Protein AF-A0A528L7K0-F1 (afdb_monomer_lite)

Sequence (130 aa):
MQVGAGKRPETPRDFLRRVAKELASLSEARETAGLNRLIFAEAFRFPELSRLFIELHDRASGVIREPFEAWREEGLLPTLPQPKLAAMLFVEMVASLPRIRALLGEPMSRRESNALSASCRRPLSQRLRL

Radius of gyration: 17.98 Å; chains: 1; bounding box: 48×46×50 Å

Structure (mmCIF, N/CA/C/O backbone):
data_AF-A0A528L7K0-F1
#
_entry.id   AF-A0A528L7K0-F1
#
loop_
_atom_site.group_PDB
_atom_site.id
_atom_site.type_symbol
_atom_site.label_atom_id
_atom_site.label_alt_id
_atom_site.label_comp_id
_atom_site.label_asym_id
_atom_site.label_entity_id
_atom_site.label_seq_id
_atom_site.pdbx_PDB_ins_code
_atom_site.Cartn_x
_atom_site.Cartn_y
_atom_site.Cartn_z
_atom_site.occupancy
_atom_site.B_iso_or_equiv
_atom_site.auth_seq_id
_atom_site.auth_comp_id
_atom_site.auth_asym_id
_atom_site.auth_atom_id
_atom_site.pdbx_PDB_model_num
ATOM 1 N N . MET A 1 1 ? -0.998 32.661 31.418 1.00 37.03 1 MET A N 1
ATOM 2 C CA . MET A 1 1 ? -0.539 31.345 30.922 1.00 37.03 1 MET A CA 1
ATOM 3 C C . MET A 1 1 ? -1.406 30.956 29.738 1.00 37.03 1 MET A C 1
ATOM 5 O O . MET A 1 1 ? -2.584 30.693 29.929 1.00 37.03 1 MET A O 1
ATOM 9 N N . GLN A 1 2 ? -0.868 31.017 28.519 1.00 36.41 2 GLN A N 1
ATOM 10 C CA . GLN A 1 2 ? -1.565 30.531 27.327 1.00 36.41 2 GLN A CA 1
ATOM 11 C C . GLN A 1 2 ? -1.387 29.012 27.264 1.00 36.41 2 GLN A C 1
ATOM 13 O O . GLN A 1 2 ? -0.267 28.522 27.150 1.00 36.41 2 GLN A O 1
ATOM 18 N N . VAL A 1 3 ? -2.486 28.273 27.399 1.00 44.22 3 VAL A N 1
ATOM 19 C CA . VAL A 1 3 ? -2.508 26.823 27.196 1.00 44.22 3 VAL A CA 1
ATOM 20 C C . VAL A 1 3 ? -2.410 26.595 25.692 1.00 44.22 3 VAL A C 1
ATOM 22 O O . VAL A 1 3 ? -3.336 26.920 24.950 1.00 44.22 3 VAL A O 1
ATOM 25 N N . GLY A 1 4 ? -1.250 26.117 25.238 1.00 43.44 4 GLY A N 1
ATOM 26 C CA . GLY A 1 4 ? -1.022 25.759 23.843 1.00 43.44 4 GLY A CA 1
ATOM 27 C C . GLY A 1 4 ? -2.089 24.773 23.378 1.00 43.44 4 GLY A C 1
ATOM 28 O O . GLY A 1 4 ? -2.374 23.795 24.067 1.00 43.44 4 GLY A O 1
ATOM 29 N N . ALA A 1 5 ? -2.702 25.058 22.230 1.00 48.78 5 ALA A N 1
ATOM 30 C CA . ALA A 1 5 ? -3.693 24.199 21.603 1.00 48.78 5 ALA A CA 1
ATOM 31 C C . ALA A 1 5 ? -3.090 22.801 21.381 1.00 48.78 5 ALA A C 1
ATOM 33 O O . ALA A 1 5 ? -2.320 22.582 20.446 1.00 48.78 5 ALA A O 1
ATOM 34 N N . GLY A 1 6 ? -3.412 21.866 22.278 1.00 48.22 6 GLY A N 1
ATOM 35 C CA . GLY A 1 6 ? -3.021 20.469 22.162 1.00 48.22 6 GLY A CA 1
ATOM 36 C C . GLY A 1 6 ? -3.546 19.924 20.841 1.00 48.22 6 GLY A C 1
ATOM 37 O O . GLY A 1 6 ? -4.751 19.954 20.583 1.00 48.22 6 GLY A O 1
ATOM 38 N N . LYS A 1 7 ? -2.636 19.477 19.973 1.00 52.53 7 LYS A N 1
ATOM 39 C CA . LYS A 1 7 ? -2.978 18.852 18.695 1.00 52.53 7 LYS A CA 1
ATOM 40 C C . LYS A 1 7 ? -3.931 17.692 18.997 1.00 52.53 7 LYS A C 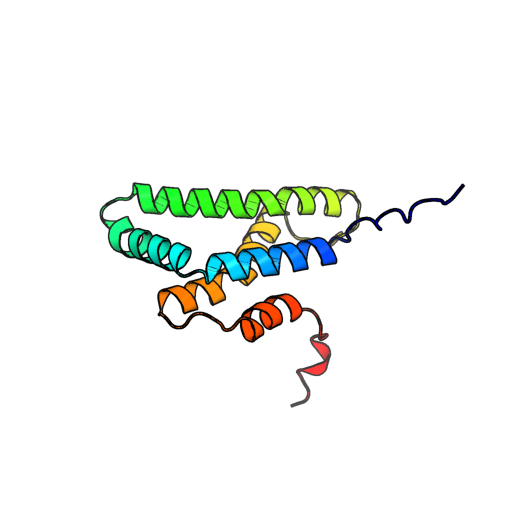1
ATOM 42 O O . LYS A 1 7 ? -3.562 16.774 19.725 1.00 52.53 7 LYS A O 1
ATOM 47 N N . ARG A 1 8 ? -5.171 17.769 18.503 1.00 62.34 8 ARG A N 1
ATOM 48 C CA . ARG A 1 8 ? -6.179 16.718 18.704 1.00 62.34 8 ARG A CA 1
ATOM 49 C C . ARG A 1 8 ? -5.569 15.377 18.259 1.00 62.34 8 ARG A C 1
ATOM 51 O O . ARG A 1 8 ? -4.943 15.370 17.194 1.00 62.34 8 ARG A O 1
ATOM 58 N N . PRO A 1 9 ? -5.703 14.287 19.039 1.00 70.44 9 PRO A N 1
ATOM 59 C CA . PRO A 1 9 ? -5.172 12.989 18.636 1.00 70.44 9 PRO A CA 1
ATOM 60 C C . PRO A 1 9 ? -5.729 12.610 17.257 1.00 70.44 9 PRO A C 1
ATOM 62 O O . PRO A 1 9 ? -6.911 12.832 16.981 1.00 70.44 9 PRO A O 1
ATOM 65 N N . GLU A 1 10 ? -4.857 12.123 16.371 1.00 86.06 10 GLU A N 1
ATOM 66 C CA . GLU A 1 10 ? -5.231 11.729 15.010 1.00 86.06 10 GLU A CA 1
ATOM 67 C C . GLU A 1 10 ? -6.238 10.575 15.087 1.00 86.06 10 GLU A C 1
ATOM 69 O O . GLU A 1 10 ? -5.986 9.567 15.745 1.00 86.06 10 GLU A O 1
ATOM 74 N N . THR A 1 11 ? -7.403 10.721 14.449 1.00 91.62 11 THR A N 1
ATOM 75 C CA . THR A 1 11 ? -8.395 9.638 14.427 1.00 91.62 11 THR A CA 1
ATOM 76 C C . THR A 1 11 ? -7.942 8.523 13.475 1.00 91.62 11 THR A C 1
ATOM 78 O O . THR A 1 11 ? -7.242 8.820 12.499 1.00 91.62 11 THR A O 1
ATOM 81 N N . PRO A 1 12 ? -8.402 7.264 13.645 1.00 93.50 12 PRO A N 1
ATOM 82 C CA . PRO A 1 12 ? -8.110 6.185 12.694 1.00 93.50 12 PRO A CA 1
ATOM 83 C C . PRO A 1 12 ? -8.402 6.567 11.239 1.00 93.50 12 PRO A C 1
ATOM 85 O O . PRO A 1 12 ? -7.652 6.259 10.315 1.00 93.50 12 PRO A O 1
ATOM 88 N N . ARG A 1 13 ? -9.484 7.323 11.029 1.00 91.69 13 ARG A N 1
ATOM 89 C CA . ARG A 1 13 ? -9.870 7.822 9.711 1.00 91.69 13 ARG A CA 1
ATOM 90 C C . ARG A 1 13 ? -8.856 8.813 9.143 1.00 91.69 13 ARG A C 1
ATOM 92 O O . ARG A 1 13 ? -8.566 8.746 7.950 1.00 91.69 13 ARG A O 1
ATOM 99 N N . ASP A 1 14 ? -8.371 9.751 9.950 1.00 91.75 14 ASP A N 1
ATOM 100 C CA . ASP A 1 14 ? -7.424 10.773 9.494 1.00 91.75 14 ASP A CA 1
ATOM 101 C C . ASP A 1 14 ? -6.080 10.140 9.126 1.00 91.75 14 ASP A C 1
ATOM 103 O O . ASP A 1 14 ? -5.569 10.405 8.034 1.00 91.75 14 ASP A O 1
ATOM 107 N N . PHE A 1 15 ? -5.600 9.208 9.957 1.00 92.88 15 PHE A N 1
ATOM 108 C CA . PHE A 1 15 ? -4.416 8.399 9.670 1.00 92.88 15 PHE A CA 1
ATOM 109 C C . PHE A 1 15 ? -4.564 7.655 8.340 1.00 92.88 15 PHE A C 1
ATOM 111 O O . PHE A 1 15 ? -3.739 7.815 7.439 1.00 92.88 15 PHE A O 1
ATOM 118 N N . LEU A 1 16 ? -5.650 6.890 8.168 1.00 93.00 16 LEU A N 1
ATOM 119 C CA . LEU A 1 16 ? -5.852 6.084 6.962 1.00 93.00 16 LEU A CA 1
ATOM 120 C C . LEU A 1 16 ? -5.953 6.944 5.705 1.00 93.00 16 LEU A C 1
ATOM 122 O O . LEU A 1 16 ? -5.442 6.563 4.658 1.00 93.00 16 LEU A O 1
ATOM 126 N N . ARG A 1 17 ? -6.569 8.127 5.787 1.00 92.00 17 ARG A N 1
ATOM 127 C CA . ARG A 1 17 ? -6.645 9.044 4.640 1.00 92.00 17 ARG A CA 1
ATOM 128 C C . ARG A 1 17 ? -5.287 9.626 4.277 1.00 92.00 17 ARG A C 1
ATOM 130 O O . ARG A 1 17 ? -4.998 9.763 3.088 1.00 92.00 17 ARG A O 1
ATOM 137 N N . ARG A 1 18 ? -4.476 9.979 5.275 1.00 92.06 18 ARG A N 1
ATOM 138 C CA . ARG A 1 18 ? -3.118 10.484 5.063 1.00 92.06 18 ARG A CA 1
ATOM 139 C C . ARG A 1 18 ? -2.248 9.415 4.410 1.00 92.06 18 ARG A C 1
ATOM 141 O O . ARG A 1 18 ? -1.719 9.655 3.328 1.00 92.06 18 ARG A O 1
ATOM 148 N N . VAL A 1 19 ? -2.211 8.220 4.993 1.00 92.75 19 VAL A N 1
ATOM 149 C CA . VAL A 1 19 ? -1.443 7.096 4.449 1.00 92.75 19 VAL A CA 1
ATOM 150 C C . VAL A 1 19 ? -1.941 6.693 3.064 1.00 92.75 19 VAL A C 1
ATOM 152 O O . VAL A 1 19 ? -1.128 6.489 2.169 1.00 92.75 19 VAL A O 1
ATOM 155 N N . ALA A 1 20 ? -3.258 6.651 2.836 1.00 92.50 20 ALA A N 1
ATOM 156 C CA . ALA A 1 20 ? -3.798 6.322 1.520 1.00 92.50 20 ALA A CA 1
ATOM 157 C C . ALA A 1 20 ? -3.314 7.301 0.440 1.00 92.50 20 ALA A C 1
ATOM 159 O O . ALA A 1 20 ? -2.958 6.902 -0.664 1.00 92.50 20 ALA A O 1
ATOM 160 N N . LYS A 1 21 ? -3.282 8.599 0.758 1.00 90.44 21 LYS A N 1
ATOM 161 C CA . LYS A 1 21 ? -2.790 9.629 -0.160 1.00 90.44 21 LYS A CA 1
ATOM 162 C C . LYS A 1 21 ? -1.298 9.469 -0.450 1.00 90.44 21 LYS A C 1
ATOM 164 O O . LYS A 1 21 ? -0.902 9.550 -1.610 1.00 90.44 21 LYS A O 1
ATOM 169 N N . GLU A 1 22 ? -0.485 9.256 0.580 1.00 91.56 22 GLU A N 1
ATOM 170 C CA . GLU A 1 22 ? 0.962 9.061 0.431 1.00 91.56 22 GLU A CA 1
ATOM 171 C C . GLU A 1 22 ? 1.265 7.803 -0.392 1.00 91.56 22 GLU A C 1
ATOM 173 O O . GLU A 1 22 ? 2.004 7.871 -1.371 1.00 91.56 22 GLU A O 1
ATOM 178 N N . LEU A 1 23 ? 0.616 6.682 -0.071 1.00 91.94 23 LEU A N 1
ATOM 179 C CA . LEU A 1 23 ? 0.803 5.410 -0.762 1.00 91.94 23 LEU A CA 1
ATOM 180 C C . LEU A 1 23 ? 0.357 5.467 -2.229 1.00 91.94 23 LEU A C 1
ATOM 182 O O . LEU A 1 23 ? 1.079 4.977 -3.099 1.00 91.94 23 LEU A O 1
ATOM 186 N N . ALA A 1 24 ? -0.789 6.088 -2.527 1.00 91.88 24 ALA A N 1
ATOM 187 C CA . ALA A 1 24 ? -1.234 6.295 -3.906 1.00 91.88 24 ALA A CA 1
ATOM 188 C C . ALA A 1 24 ? -0.238 7.163 -4.693 1.00 91.88 24 ALA A C 1
ATOM 190 O O . ALA A 1 24 ? 0.137 6.799 -5.806 1.00 91.88 24 ALA A O 1
ATOM 191 N N . SER A 1 25 ? 0.255 8.250 -4.082 1.00 90.81 25 SER A N 1
ATOM 192 C CA . SER A 1 25 ? 1.234 9.164 -4.696 1.00 90.81 25 SER A CA 1
ATOM 193 C C . SER A 1 25 ? 2.582 8.482 -4.967 1.00 90.81 25 SER A C 1
ATOM 195 O O . SER A 1 25 ? 3.206 8.703 -6.001 1.00 90.81 25 SER A O 1
ATOM 197 N N . LEU A 1 26 ? 3.046 7.629 -4.051 1.00 92.06 26 LEU A N 1
ATOM 198 C CA . LEU A 1 26 ? 4.269 6.847 -4.247 1.00 92.06 26 LEU A CA 1
ATOM 199 C C . LEU A 1 26 ? 4.087 5.774 -5.322 1.00 92.06 26 LEU A C 1
ATOM 201 O O . LEU A 1 26 ? 5.002 5.531 -6.105 1.00 92.06 26 LEU A O 1
ATOM 205 N N . SER A 1 27 ? 2.911 5.148 -5.374 1.00 91.81 27 SER A N 1
ATOM 206 C CA . SER A 1 27 ? 2.601 4.084 -6.335 1.00 91.81 27 SER A CA 1
ATOM 207 C C . SER A 1 27 ? 2.472 4.600 -7.770 1.00 91.81 27 SER A C 1
ATOM 209 O O . SER A 1 27 ? 2.783 3.859 -8.701 1.00 91.81 27 SER A O 1
ATOM 211 N N . GLU A 1 28 ? 2.045 5.854 -7.958 1.00 91.19 28 GLU A N 1
ATOM 212 C CA . GLU A 1 28 ? 1.988 6.503 -9.276 1.00 91.19 28 GLU A CA 1
ATOM 213 C C . GLU A 1 28 ? 3.308 7.156 -9.716 1.00 91.19 28 GLU A C 1
ATOM 215 O O . GLU A 1 28 ? 3.443 7.527 -10.884 1.00 91.19 28 GLU A O 1
ATOM 220 N N . ALA A 1 29 ? 4.273 7.317 -8.804 1.00 91.62 29 ALA A N 1
ATOM 221 C CA . ALA A 1 29 ? 5.523 8.011 -9.092 1.00 91.62 29 ALA A CA 1
ATOM 222 C C . ALA A 1 29 ? 6.289 7.338 -10.240 1.00 91.62 29 ALA A C 1
ATOM 224 O O . ALA A 1 29 ? 6.357 6.108 -10.348 1.00 91.62 29 ALA A O 1
ATOM 225 N N . ARG A 1 30 ? 6.895 8.157 -11.106 1.00 90.38 30 ARG A N 1
ATOM 226 C CA . ARG A 1 30 ? 7.573 7.693 -12.324 1.00 90.38 30 ARG A CA 1
ATOM 227 C C . ARG A 1 30 ? 8.710 6.727 -12.000 1.00 90.38 30 ARG A C 1
ATOM 229 O O . ARG A 1 30 ? 8.887 5.730 -12.697 1.00 90.38 30 ARG A O 1
ATOM 236 N N . GLU A 1 31 ? 9.454 7.020 -10.945 1.00 92.69 31 GLU A N 1
ATOM 237 C CA . GLU A 1 31 ? 10.583 6.240 -10.450 1.00 92.69 31 GLU A CA 1
ATOM 238 C C . GLU A 1 31 ? 10.105 4.876 -9.937 1.00 92.69 31 GLU A C 1
ATOM 240 O O . GLU A 1 31 ? 10.628 3.841 -10.353 1.00 92.69 31 GLU A O 1
ATOM 245 N N . THR A 1 32 ? 9.040 4.861 -9.127 1.00 93.69 32 THR A N 1
ATOM 246 C CA . THR A 1 32 ? 8.390 3.631 -8.648 1.00 93.69 32 THR A CA 1
ATOM 247 C C . THR A 1 32 ? 7.876 2.785 -9.810 1.00 93.69 32 THR A C 1
ATOM 249 O O . THR A 1 32 ? 8.057 1.569 -9.832 1.00 93.69 32 THR A O 1
ATOM 252 N N . ALA A 1 33 ? 7.266 3.412 -10.817 1.00 93.31 33 ALA A N 1
ATOM 253 C CA . ALA A 1 33 ? 6.810 2.720 -12.016 1.00 93.31 33 ALA A CA 1
ATOM 254 C C . ALA A 1 33 ? 7.976 2.156 -12.841 1.00 93.31 33 ALA A C 1
ATOM 256 O O . ALA A 1 33 ? 7.855 1.072 -13.404 1.00 93.31 33 ALA A O 1
ATOM 257 N N . GLY A 1 34 ? 9.107 2.862 -12.916 1.00 93.38 34 GLY A N 1
ATOM 258 C CA . GLY A 1 34 ? 10.334 2.364 -13.541 1.00 93.38 34 GLY A CA 1
ATOM 259 C C . GLY A 1 34 ? 10.856 1.101 -12.854 1.00 93.38 34 GLY A C 1
ATOM 260 O O . GLY A 1 34 ? 11.100 0.099 -13.525 1.00 93.38 34 GLY A O 1
ATOM 261 N N . LEU A 1 35 ? 10.933 1.116 -11.521 1.00 94.00 35 LEU A N 1
ATOM 262 C CA . LEU A 1 35 ? 11.338 -0.047 -10.726 1.00 94.00 35 LEU A CA 1
ATOM 263 C C . LEU A 1 35 ? 10.369 -1.222 -10.888 1.00 94.00 35 LEU A C 1
ATOM 265 O O . LEU A 1 35 ? 10.806 -2.339 -11.148 1.00 94.00 35 LEU A O 1
ATOM 269 N N . ASN A 1 36 ? 9.059 -0.977 -10.807 1.00 94.31 36 ASN A N 1
ATOM 270 C CA . ASN A 1 36 ? 8.061 -2.034 -10.986 1.00 94.31 36 ASN A CA 1
ATOM 271 C C . ASN A 1 36 ? 8.120 -2.651 -12.393 1.00 94.31 36 ASN A C 1
ATOM 273 O O . ASN A 1 36 ? 7.970 -3.862 -12.518 1.00 94.31 36 ASN A O 1
ATOM 277 N N . ARG A 1 37 ? 8.380 -1.860 -13.448 1.00 94.50 37 ARG A N 1
ATOM 278 C CA . ARG A 1 37 ? 8.584 -2.402 -14.805 1.00 94.50 37 ARG A CA 1
ATOM 279 C C . ARG A 1 37 ? 9.792 -3.322 -14.867 1.00 94.50 37 ARG A C 1
ATOM 281 O O . ARG A 1 37 ? 9.676 -4.406 -15.423 1.00 94.50 37 ARG A O 1
ATOM 288 N N . LEU A 1 38 ? 10.922 -2.901 -14.296 1.00 95.25 38 LEU A N 1
ATOM 289 C CA . LEU A 1 38 ? 12.135 -3.715 -14.262 1.00 95.25 38 LEU A CA 1
ATOM 290 C C . LEU A 1 38 ? 11.884 -5.036 -13.528 1.00 95.25 38 LEU A C 1
ATOM 292 O O . LEU A 1 38 ? 12.170 -6.100 -14.066 1.00 95.25 38 LEU A O 1
ATOM 296 N N . ILE A 1 39 ? 11.294 -4.962 -12.332 1.00 95.81 39 ILE A N 1
ATOM 297 C CA . ILE A 1 39 ? 10.955 -6.137 -11.528 1.00 95.81 39 ILE A CA 1
ATOM 298 C C . ILE A 1 39 ? 10.035 -7.070 -12.316 1.00 95.81 39 ILE A C 1
ATOM 300 O O . ILE A 1 39 ? 10.351 -8.243 -12.457 1.00 95.81 39 ILE A O 1
ATOM 304 N N . PHE A 1 40 ? 8.924 -6.576 -12.865 1.00 94.44 40 PHE A N 1
ATOM 305 C CA . PHE A 1 40 ? 7.961 -7.432 -13.563 1.00 94.44 40 PHE A CA 1
ATOM 306 C C . PHE A 1 40 ? 8.484 -8.001 -14.883 1.00 94.44 40 PHE A C 1
ATOM 308 O O . PHE A 1 40 ? 8.126 -9.124 -15.226 1.00 94.44 40 PHE A O 1
ATOM 315 N N . ALA A 1 41 ? 9.337 -7.271 -15.603 1.00 96.38 41 ALA A N 1
ATOM 316 C CA . ALA A 1 41 ? 9.940 -7.759 -16.840 1.00 96.38 41 ALA A CA 1
ATOM 317 C C . ALA A 1 41 ? 10.992 -8.850 -16.583 1.00 96.38 41 ALA A C 1
ATOM 319 O O . ALA A 1 41 ? 11.074 -9.821 -17.332 1.00 96.38 41 ALA A O 1
ATOM 320 N N . GLU A 1 42 ? 11.781 -8.708 -15.518 1.00 97.62 42 GLU A N 1
ATOM 321 C CA . GLU A 1 42 ? 12.959 -9.546 -15.285 1.00 97.62 42 GLU A CA 1
ATOM 322 C C . GLU A 1 42 ? 12.747 -10.626 -14.208 1.00 97.62 42 GLU A C 1
ATOM 324 O O . GLU A 1 42 ? 13.545 -11.555 -14.115 1.00 97.62 42 GLU A O 1
ATOM 329 N N . ALA A 1 43 ? 11.659 -10.580 -13.429 1.00 97.25 43 ALA A N 1
ATOM 330 C CA . ALA A 1 43 ? 11.403 -11.506 -12.315 1.00 97.25 43 ALA A CA 1
ATOM 331 C C . ALA A 1 43 ? 11.370 -12.991 -12.707 1.00 97.25 43 ALA A C 1
ATOM 333 O O . ALA A 1 43 ? 11.707 -13.840 -11.885 1.00 97.25 43 ALA A O 1
ATOM 334 N N . PHE A 1 44 ? 10.988 -13.322 -13.945 1.00 95.75 44 PHE A N 1
ATOM 335 C CA . PHE A 1 44 ? 11.041 -14.707 -14.423 1.00 95.75 44 PHE A CA 1
ATOM 336 C C . PHE A 1 44 ? 12.486 -15.217 -14.553 1.00 95.75 44 PHE A C 1
ATOM 338 O O . PHE A 1 44 ? 12.761 -16.384 -14.292 1.00 95.75 44 PHE A O 1
ATOM 345 N N . ARG A 1 45 ? 13.414 -14.335 -14.944 1.00 97.88 45 ARG A N 1
ATOM 346 C CA . ARG A 1 45 ? 14.840 -14.647 -15.119 1.00 97.88 45 ARG A CA 1
ATOM 347 C C . ARG A 1 45 ? 15.631 -14.498 -13.822 1.00 97.88 45 ARG A C 1
ATOM 349 O O . ARG A 1 45 ? 16.592 -15.232 -13.623 1.00 97.88 45 ARG A O 1
ATOM 356 N N . PHE A 1 46 ? 15.218 -13.571 -12.961 1.00 98.00 46 PHE A N 1
ATOM 357 C CA . PHE A 1 46 ? 15.838 -13.270 -11.671 1.00 98.00 46 PHE A CA 1
ATOM 358 C C . PHE A 1 46 ? 14.787 -13.397 -10.555 1.00 98.00 46 PHE A C 1
AT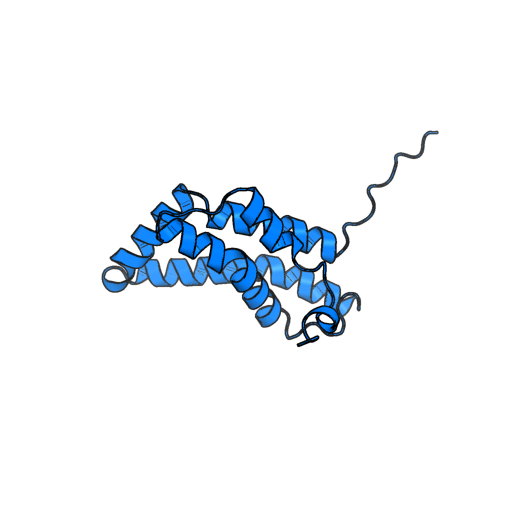OM 360 O O . PHE A 1 46 ? 14.171 -12.396 -10.163 1.00 98.00 46 PHE A O 1
ATOM 367 N N . PRO A 1 47 ? 14.534 -14.621 -10.048 1.00 95.88 47 PRO A N 1
ATOM 368 C CA . PRO A 1 47 ? 13.492 -14.888 -9.055 1.00 95.88 47 PRO A CA 1
ATOM 369 C C . PRO A 1 47 ? 13.624 -14.063 -7.770 1.00 95.88 47 PRO A C 1
ATOM 371 O O . PRO A 1 47 ? 12.628 -13.822 -7.087 1.00 95.88 47 PRO A O 1
ATOM 374 N N . GLU A 1 48 ? 14.822 -13.590 -7.437 1.00 96.88 48 GLU A N 1
ATOM 375 C CA . GLU A 1 48 ? 15.094 -12.686 -6.317 1.00 96.88 48 GLU A CA 1
ATOM 376 C C . GLU A 1 48 ? 14.265 -11.398 -6.406 1.00 96.88 48 GLU A C 1
ATOM 378 O O . GLU A 1 48 ? 13.799 -10.907 -5.381 1.00 96.88 48 GLU A O 1
ATOM 383 N N . LEU A 1 49 ? 14.005 -10.886 -7.616 1.00 96.69 49 LEU A N 1
ATOM 384 C CA . LEU A 1 49 ? 13.173 -9.696 -7.821 1.00 96.69 49 LEU A CA 1
ATOM 385 C C . LEU A 1 49 ? 11.708 -9.958 -7.453 1.00 96.69 49 LEU A C 1
ATOM 387 O O . LEU A 1 49 ? 11.057 -9.092 -6.871 1.00 96.69 49 LEU A O 1
ATOM 391 N N . SER A 1 50 ? 11.199 -11.161 -7.742 1.00 95.62 50 SER A N 1
ATOM 392 C CA . SER A 1 50 ? 9.844 -11.557 -7.337 1.00 95.62 50 SER A CA 1
ATOM 393 C C . SER A 1 50 ? 9.714 -11.645 -5.814 1.00 95.62 50 SER A C 1
ATOM 395 O O . SER A 1 50 ? 8.747 -11.136 -5.249 1.00 95.62 50 SER A O 1
ATOM 397 N N . ARG A 1 51 ? 10.722 -12.215 -5.139 1.00 96.25 51 ARG A N 1
ATOM 398 C CA . ARG A 1 51 ? 10.754 -12.322 -3.673 1.00 96.25 51 ARG A CA 1
ATOM 399 C C . ARG A 1 51 ? 10.837 -10.945 -3.038 1.00 96.25 51 ARG A C 1
ATOM 401 O O . ARG A 1 51 ? 10.027 -10.637 -2.175 1.00 96.25 51 ARG A O 1
ATOM 408 N N . LEU A 1 52 ? 11.733 -10.096 -3.540 1.00 93.69 52 LEU A N 1
ATOM 409 C CA . LEU A 1 52 ? 11.874 -8.722 -3.074 1.00 93.69 52 LEU A CA 1
ATOM 410 C C . LEU A 1 52 ? 10.560 -7.944 -3.206 1.00 93.69 52 LEU A C 1
ATOM 412 O O . LEU A 1 52 ? 10.174 -7.230 -2.285 1.00 93.69 52 LEU A O 1
ATOM 416 N N . PHE A 1 53 ? 9.848 -8.089 -4.326 1.00 92.88 53 PHE A N 1
ATOM 417 C CA . PHE A 1 53 ? 8.550 -7.441 -4.511 1.00 92.88 53 PHE A CA 1
ATOM 418 C C . PHE A 1 53 ? 7.520 -7.894 -3.466 1.00 92.88 53 PHE A C 1
ATOM 420 O O . PHE A 1 53 ? 6.854 -7.052 -2.864 1.00 92.88 53 PHE A O 1
ATOM 427 N N . ILE A 1 54 ? 7.419 -9.205 -3.224 1.00 93.62 54 ILE A N 1
ATOM 428 C CA . ILE A 1 54 ? 6.509 -9.778 -2.222 1.00 93.62 54 ILE A CA 1
ATOM 429 C C . ILE A 1 54 ? 6.895 -9.308 -0.812 1.00 93.62 54 ILE A C 1
ATOM 431 O O . ILE A 1 54 ? 6.038 -8.842 -0.068 1.00 93.62 54 ILE A O 1
ATOM 435 N N . GLU A 1 55 ? 8.180 -9.344 -0.459 1.00 94.69 55 GLU A N 1
ATOM 436 C CA . GLU A 1 55 ? 8.684 -8.903 0.848 1.00 94.69 55 GLU A CA 1
ATOM 437 C C . GLU A 1 55 ? 8.426 -7.412 1.103 1.00 94.69 55 GLU A C 1
ATOM 439 O O . GLU A 1 55 ? 8.016 -7.021 2.199 1.00 94.69 55 GLU A O 1
ATOM 444 N N . LEU A 1 56 ? 8.631 -6.559 0.095 1.00 90.50 56 LEU A N 1
ATOM 445 C CA . LEU A 1 56 ? 8.337 -5.129 0.195 1.00 90.50 56 LEU A CA 1
ATOM 446 C C . LEU A 1 56 ? 6.836 -4.873 0.342 1.00 90.50 56 LEU A C 1
ATOM 448 O O . LEU A 1 56 ? 6.440 -3.995 1.113 1.00 90.50 56 LEU A O 1
ATOM 452 N N . HIS A 1 57 ? 6.006 -5.642 -0.363 1.00 90.31 57 HIS A N 1
ATOM 453 C CA . HIS A 1 57 ? 4.558 -5.574 -0.220 1.00 90.31 57 HIS A CA 1
ATOM 454 C C . HIS A 1 57 ? 4.114 -5.975 1.196 1.00 90.31 57 HIS A C 1
ATOM 456 O O . HIS A 1 57 ? 3.380 -5.230 1.853 1.00 90.31 57 HIS A O 1
ATOM 462 N N . ASP A 1 58 ? 4.630 -7.091 1.713 1.00 92.12 58 ASP A N 1
ATOM 463 C CA . ASP A 1 58 ? 4.358 -7.557 3.072 1.00 92.12 58 ASP A CA 1
ATOM 464 C C . ASP A 1 58 ? 4.798 -6.523 4.111 1.00 92.12 58 ASP A C 1
ATOM 466 O O . ASP A 1 58 ? 4.030 -6.190 5.018 1.00 92.12 58 ASP A O 1
ATOM 470 N N . ARG A 1 59 ? 5.984 -5.928 3.943 1.00 91.25 59 ARG A N 1
ATOM 471 C CA . ARG A 1 59 ? 6.474 -4.856 4.817 1.00 91.25 59 ARG A CA 1
ATOM 472 C C . ARG A 1 59 ? 5.555 -3.635 4.799 1.00 91.25 59 ARG A C 1
ATOM 474 O O . ARG A 1 59 ? 5.269 -3.087 5.862 1.00 91.25 59 ARG A O 1
ATOM 481 N N . ALA A 1 60 ? 5.071 -3.222 3.627 1.00 89.62 60 ALA A N 1
ATOM 482 C CA . ALA A 1 60 ? 4.128 -2.110 3.513 1.00 89.62 60 ALA A CA 1
ATOM 483 C C . ALA A 1 60 ? 2.807 -2.409 4.242 1.00 89.62 60 ALA A C 1
ATOM 485 O O . ALA A 1 60 ? 2.291 -1.549 4.956 1.00 89.62 60 ALA A O 1
ATOM 486 N N . SER A 1 61 ? 2.289 -3.636 4.128 1.00 93.56 61 SER A N 1
ATOM 487 C CA . SER A 1 61 ? 1.095 -4.058 4.871 1.00 93.56 61 SER A CA 1
ATOM 488 C C . SER A 1 61 ? 1.337 -4.116 6.389 1.00 93.56 61 SER A C 1
ATOM 490 O O . SER A 1 61 ? 0.465 -3.731 7.169 1.00 93.56 61 SER A O 1
ATOM 492 N N . GLY A 1 62 ? 2.542 -4.504 6.824 1.00 92.81 62 GLY A N 1
ATOM 493 C CA . GLY A 1 62 ? 2.932 -4.569 8.234 1.00 92.81 62 GLY A CA 1
ATOM 494 C C . GLY A 1 62 ? 2.819 -3.228 8.963 1.00 92.81 62 GLY A C 1
ATOM 495 O O . GLY A 1 62 ? 2.332 -3.196 10.091 1.00 92.81 62 GLY A O 1
ATOM 496 N N . VAL A 1 63 ? 3.156 -2.123 8.288 1.00 90.62 63 VAL A N 1
ATOM 497 C CA . VAL A 1 63 ? 3.035 -0.755 8.834 1.00 90.62 63 VAL A CA 1
ATOM 498 C C . VAL A 1 63 ? 1.581 -0.382 9.156 1.00 90.62 63 VAL A C 1
ATOM 500 O O . VAL A 1 63 ? 1.330 0.402 10.066 1.00 90.62 63 VAL A O 1
ATOM 503 N N . ILE A 1 64 ? 0.606 -0.936 8.427 1.00 94.31 64 ILE A N 1
ATOM 504 C CA . ILE A 1 64 ? -0.831 -0.672 8.640 1.00 94.31 64 ILE A CA 1
ATOM 505 C C . ILE A 1 64 ? -1.443 -1.656 9.632 1.00 94.31 64 ILE A C 1
ATOM 507 O O . ILE A 1 64 ? -2.377 -1.312 10.358 1.00 94.31 64 ILE A O 1
ATOM 511 N N . ARG A 1 65 ? -0.904 -2.875 9.681 1.00 96.12 65 ARG A N 1
ATOM 512 C CA . ARG A 1 65 ? -1.351 -3.924 10.594 1.00 96.12 65 ARG A CA 1
ATOM 513 C C . ARG A 1 65 ? -1.242 -3.490 12.055 1.00 96.12 65 ARG A C 1
ATOM 515 O O . ARG A 1 65 ? -2.192 -3.706 12.794 1.00 96.12 65 ARG A O 1
ATOM 522 N N . GLU A 1 66 ? -0.129 -2.877 12.455 1.00 94.62 66 GLU A N 1
ATOM 523 C CA . GLU A 1 66 ? 0.103 -2.471 13.852 1.00 94.62 66 GLU A CA 1
ATOM 524 C C . GLU A 1 66 ? -0.981 -1.496 14.374 1.00 94.62 66 GLU A C 1
ATOM 526 O O . GLU A 1 66 ? -1.627 -1.812 15.375 1.00 94.62 66 GLU A O 1
ATOM 531 N N . PRO A 1 67 ? -1.304 -0.379 13.683 1.00 95.19 67 PRO A N 1
ATOM 532 C CA . PRO A 1 67 ? -2.447 0.461 14.050 1.00 95.19 67 PRO A CA 1
ATOM 533 C C . PRO A 1 67 ? -3.789 -0.281 14.066 1.00 95.19 67 PRO A C 1
ATOM 535 O O . PRO A 1 67 ? -4.635 -0.019 14.915 1.00 95.19 67 PRO A O 1
ATOM 538 N N . PHE A 1 68 ? -4.005 -1.207 13.130 1.00 96.94 68 PHE A N 1
ATOM 539 C CA . PHE A 1 68 ? -5.236 -1.998 13.052 1.00 96.94 68 PHE A CA 1
ATOM 540 C C . PHE A 1 68 ? -5.415 -2.948 14.238 1.00 96.94 68 PHE A C 1
ATOM 542 O O . PHE A 1 68 ? -6.542 -3.129 14.699 1.00 96.94 68 PHE A O 1
ATOM 549 N N . GLU A 1 69 ? -4.329 -3.543 14.732 1.00 96.62 69 GLU A N 1
ATOM 550 C CA . GLU A 1 69 ? -4.329 -4.355 15.950 1.00 96.62 69 GLU A CA 1
ATOM 551 C C . GLU A 1 69 ? -4.713 -3.491 17.157 1.00 96.62 69 GLU A C 1
ATOM 553 O O . GLU A 1 69 ? -5.717 -3.789 17.809 1.00 96.62 69 GLU A O 1
ATOM 558 N N . ALA A 1 70 ? -4.024 -2.362 17.354 1.00 95.31 70 ALA A N 1
ATOM 559 C CA . ALA A 1 70 ? -4.291 -1.433 18.454 1.00 95.31 70 ALA A CA 1
ATOM 560 C C . ALA A 1 70 ? -5.737 -0.902 18.444 1.00 95.31 70 ALA A C 1
ATOM 562 O O . ALA A 1 70 ? -6.457 -1.009 19.431 1.00 95.31 70 ALA A O 1
ATOM 563 N N . TRP A 1 71 ? -6.229 -0.404 17.306 1.00 96.00 71 TRP A N 1
ATOM 564 C CA . TRP A 1 71 ? -7.589 0.143 17.215 1.00 96.00 71 TRP A CA 1
ATOM 565 C C . TRP A 1 71 ? -8.689 -0.897 17.394 1.00 96.00 71 TRP A C 1
ATOM 567 O O . TRP A 1 71 ? -9.808 -0.552 17.779 1.00 96.00 71 TRP A O 1
ATOM 577 N N . ARG A 1 72 ? -8.410 -2.165 17.086 1.00 95.19 72 ARG A N 1
ATOM 578 C CA . ARG A 1 72 ? -9.351 -3.249 17.359 1.00 95.19 72 ARG A CA 1
ATOM 579 C C . ARG A 1 72 ? -9.395 -3.560 18.855 1.00 95.19 72 ARG A C 1
ATOM 581 O O . ARG A 1 72 ? -10.487 -3.731 19.385 1.00 95.19 72 ARG A O 1
ATOM 588 N N . GLU A 1 73 ? -8.242 -3.598 19.523 1.00 94.94 73 GLU A N 1
ATOM 589 C CA . GLU A 1 73 ? -8.129 -3.811 20.976 1.00 94.94 73 GLU A CA 1
ATOM 590 C C . GLU A 1 73 ? -8.751 -2.663 21.782 1.00 94.94 73 GLU A C 1
ATOM 592 O O . GLU A 1 73 ? -9.451 -2.897 22.763 1.00 94.94 73 GLU A O 1
ATOM 597 N N . GLU A 1 74 ? -8.590 -1.428 21.310 1.00 95.06 74 GLU A N 1
ATOM 598 C CA . GLU A 1 74 ? -9.200 -0.223 21.883 1.00 95.06 74 GLU A CA 1
ATOM 599 C C . GLU A 1 74 ? -10.701 -0.079 21.559 1.00 95.06 74 GLU A C 1
ATOM 601 O O . GLU A 1 74 ? -11.355 0.858 22.018 1.00 95.06 74 GLU A O 1
ATOM 606 N N . GLY A 1 75 ? -11.269 -0.972 20.740 1.00 95.31 75 GLY A N 1
ATOM 607 C CA . GLY A 1 75 ? -12.679 -0.927 20.344 1.00 95.31 75 GLY A CA 1
ATOM 608 C C . GLY A 1 75 ? -13.042 0.208 19.377 1.00 95.31 75 GLY A C 1
ATOM 609 O O . GLY A 1 75 ? -14.224 0.474 19.163 1.00 95.31 75 GLY A O 1
ATOM 610 N N . LEU A 1 76 ? -12.056 0.866 18.758 1.00 94.75 76 LEU A N 1
ATOM 611 C CA . LEU A 1 76 ? -12.265 1.915 17.751 1.00 94.75 76 LEU A CA 1
ATOM 612 C C . LEU A 1 76 ? -12.695 1.348 16.391 1.00 94.75 76 LEU A C 1
ATOM 614 O O . LEU A 1 76 ? -13.411 2.015 15.643 1.00 94.75 76 LEU A O 1
ATOM 618 N N . LEU A 1 77 ? -12.272 0.121 16.071 1.00 94.00 77 LEU A N 1
ATOM 619 C CA . LEU A 1 77 ? -12.671 -0.621 14.869 1.00 94.00 77 LEU A CA 1
ATOM 620 C C . LEU A 1 77 ? -13.125 -2.051 15.231 1.00 94.00 77 LEU A C 1
ATOM 622 O O . LEU A 1 77 ? -12.470 -3.026 14.859 1.00 94.00 77 LEU A O 1
ATOM 626 N N . PRO A 1 78 ? -14.254 -2.213 15.944 1.00 90.25 78 PRO A N 1
ATOM 627 C CA . PRO A 1 78 ? -14.654 -3.502 16.518 1.00 90.25 78 PRO A CA 1
ATOM 628 C C . PRO A 1 78 ? -15.061 -4.542 15.463 1.00 90.25 78 PRO A C 1
ATOM 630 O O . PRO A 1 78 ? -15.028 -5.739 15.725 1.00 90.25 78 PRO A O 1
ATOM 633 N N . THR A 1 79 ? -15.438 -4.099 14.261 1.00 92.69 79 THR A N 1
ATOM 634 C CA . THR A 1 79 ? -15.837 -4.960 13.137 1.00 92.69 79 THR A CA 1
ATOM 635 C C . THR A 1 79 ? -14.719 -5.172 12.116 1.00 92.69 79 THR A C 1
ATOM 637 O O . THR A 1 79 ? -14.966 -5.720 11.040 1.00 92.69 79 THR A O 1
ATOM 640 N N . LEU A 1 80 ? -13.494 -4.724 12.417 1.00 93.81 80 LEU A N 1
ATOM 641 C CA . LEU A 1 80 ? -12.355 -4.941 11.535 1.00 93.81 80 LEU A CA 1
ATOM 642 C C . LEU A 1 80 ? -12.104 -6.454 11.384 1.00 93.81 80 LEU A C 1
ATOM 644 O O . LEU A 1 80 ? -12.034 -7.158 12.397 1.00 93.81 80 LEU A O 1
ATOM 648 N N . PRO A 1 81 ? -11.931 -6.970 10.151 1.00 92.50 81 PRO A N 1
ATOM 649 C CA . PRO A 1 81 ? -11.469 -8.337 9.932 1.00 92.50 81 PRO A CA 1
ATOM 650 C C . PRO A 1 81 ? -10.113 -8.598 10.603 1.00 92.50 81 PRO A C 1
ATOM 652 O O . PRO A 1 81 ? -9.514 -7.712 11.213 1.00 92.50 81 PRO A O 1
ATOM 655 N N . GLN A 1 82 ? -9.580 -9.814 10.451 1.00 95.38 82 GLN A N 1
ATOM 656 C CA . GLN A 1 82 ? -8.226 -10.126 10.914 1.00 95.38 82 GLN A CA 1
ATOM 657 C C . GLN A 1 82 ? -7.235 -9.016 10.471 1.00 95.38 82 GLN A C 1
ATOM 659 O O . GLN A 1 82 ? -7.132 -8.768 9.266 1.00 95.38 82 GLN A O 1
ATOM 664 N N . PRO A 1 83 ? -6.512 -8.349 11.398 1.00 95.62 83 PRO A N 1
ATOM 665 C CA . PRO A 1 83 ? -5.749 -7.133 11.101 1.00 95.62 83 PRO A CA 1
ATOM 666 C C . PRO A 1 83 ? -4.754 -7.271 9.951 1.00 95.62 83 PRO A C 1
ATOM 668 O O . PRO A 1 83 ? -4.667 -6.382 9.108 1.00 95.62 83 PRO A O 1
ATOM 671 N N . LYS A 1 84 ? -4.069 -8.419 9.854 1.00 94.38 84 LYS A N 1
ATOM 672 C CA . LYS A 1 84 ? -3.163 -8.727 8.738 1.00 94.38 84 LYS A CA 1
ATOM 673 C C . LYS A 1 84 ? -3.881 -8.684 7.384 1.00 94.38 84 LYS A C 1
ATOM 675 O O . LYS A 1 84 ? -3.419 -8.013 6.466 1.00 94.38 84 LYS A O 1
ATOM 680 N N . LEU A 1 85 ? -5.023 -9.363 7.271 1.00 94.75 85 LEU A N 1
ATOM 681 C CA . LEU A 1 85 ? -5.826 -9.381 6.048 1.00 94.75 85 LEU A CA 1
ATOM 682 C C . LEU A 1 85 ? -6.367 -7.984 5.718 1.00 94.75 85 LEU A C 1
ATOM 684 O O . LEU A 1 85 ? -6.287 -7.548 4.573 1.00 94.75 85 LEU A O 1
ATOM 688 N N . ALA A 1 86 ? -6.888 -7.268 6.716 1.00 96.50 86 ALA A N 1
ATOM 689 C CA . ALA A 1 86 ? -7.421 -5.923 6.521 1.00 96.50 86 ALA A CA 1
ATOM 690 C C . ALA A 1 86 ? -6.341 -4.937 6.040 1.00 96.50 86 ALA A C 1
ATOM 692 O O . ALA A 1 86 ? -6.601 -4.133 5.146 1.00 96.50 86 ALA A O 1
ATOM 693 N N . ALA A 1 87 ? -5.129 -5.016 6.595 1.00 96.50 87 ALA A N 1
ATOM 694 C CA . ALA A 1 87 ? -3.997 -4.180 6.208 1.00 96.50 87 ALA A CA 1
ATOM 695 C C . ALA A 1 87 ? -3.538 -4.450 4.767 1.00 96.50 87 ALA A C 1
ATOM 697 O O . ALA A 1 87 ? -3.369 -3.511 3.990 1.00 96.50 87 ALA A O 1
ATOM 698 N N . MET A 1 88 ? -3.408 -5.726 4.390 1.00 95.50 88 MET A N 1
ATOM 699 C CA . MET A 1 88 ? -3.106 -6.132 3.014 1.00 95.50 88 MET A CA 1
ATOM 700 C C . MET A 1 88 ? -4.168 -5.608 2.035 1.00 95.50 88 MET A C 1
ATOM 702 O O . MET A 1 88 ? -3.831 -4.965 1.044 1.00 95.50 88 MET A O 1
ATOM 706 N N . LEU A 1 89 ? -5.458 -5.802 2.339 1.00 95.00 89 LEU A N 1
ATOM 707 C CA . LEU A 1 89 ? -6.556 -5.306 1.501 1.00 95.00 89 LEU A CA 1
ATOM 708 C C . LEU A 1 89 ? -6.545 -3.780 1.374 1.00 95.00 89 LEU A C 1
ATOM 710 O O . LEU A 1 89 ? -6.786 -3.252 0.291 1.00 95.00 89 LEU A O 1
ATOM 714 N N . PHE A 1 90 ? -6.262 -3.062 2.462 1.00 95.00 90 PHE A N 1
ATOM 715 C CA . PHE A 1 90 ? -6.141 -1.608 2.430 1.00 95.00 90 PHE A CA 1
ATOM 716 C C . PHE A 1 90 ? -5.026 -1.159 1.476 1.00 95.00 90 PHE A C 1
ATOM 718 O O . PHE A 1 90 ? -5.269 -0.309 0.618 1.00 95.00 90 PHE A O 1
ATOM 725 N N . VAL A 1 91 ? -3.831 -1.749 1.589 1.00 94.81 91 VAL A N 1
ATOM 726 C CA . VAL A 1 91 ? -2.694 -1.436 0.710 1.00 94.81 91 VAL A CA 1
ATOM 727 C C . VAL A 1 91 ? -3.039 -1.726 -0.750 1.00 94.81 91 VAL A C 1
ATOM 729 O O . VAL A 1 91 ? -2.813 -0.869 -1.602 1.00 94.81 91 VAL A O 1
ATOM 732 N N . GLU A 1 92 ? -3.641 -2.879 -1.041 1.00 93.94 92 GLU A N 1
ATOM 733 C CA . GLU A 1 92 ? -4.042 -3.256 -2.400 1.00 93.94 92 GLU A CA 1
ATOM 734 C C . GLU A 1 92 ? -5.075 -2.295 -3.002 1.00 93.94 92 GLU A C 1
ATOM 736 O O . GLU A 1 92 ? -4.881 -1.777 -4.102 1.00 93.94 92 GLU A O 1
ATOM 741 N N . MET A 1 93 ? -6.142 -1.972 -2.268 1.00 93.44 93 MET A N 1
ATOM 742 C CA . MET A 1 93 ? -7.181 -1.061 -2.764 1.00 93.44 93 MET A CA 1
ATOM 743 C C . MET A 1 93 ? -6.650 0.348 -3.052 1.00 93.44 93 MET A C 1
ATOM 745 O O . MET A 1 93 ? -7.135 1.017 -3.965 1.00 93.44 93 MET A O 1
ATOM 749 N N . VAL A 1 94 ? -5.670 0.812 -2.274 1.00 93.00 94 VAL A N 1
ATOM 750 C CA . VAL A 1 94 ? -5.086 2.148 -2.432 1.00 93.00 94 VAL A CA 1
ATOM 751 C C . VAL A 1 94 ? -4.042 2.181 -3.545 1.00 93.00 94 VAL A C 1
ATOM 753 O O . VAL A 1 94 ? -4.019 3.124 -4.334 1.00 93.00 94 VAL A O 1
ATOM 756 N N . ALA A 1 95 ? -3.150 1.193 -3.591 1.00 92.62 95 ALA A N 1
ATOM 757 C CA . ALA A 1 95 ? -1.944 1.258 -4.408 1.00 92.62 95 ALA A CA 1
ATOM 758 C C . ALA A 1 95 ? -2.130 0.693 -5.820 1.00 92.62 95 ALA A C 1
ATOM 760 O O . ALA A 1 95 ? -1.430 1.114 -6.743 1.00 92.62 95 ALA A O 1
ATOM 761 N N . SER A 1 96 ? -3.051 -0.256 -6.014 1.00 93.00 96 SER A N 1
ATOM 762 C CA . SER A 1 96 ? -3.043 -1.080 -7.226 1.00 93.00 96 SER A CA 1
ATOM 763 C C . SER A 1 96 ? -3.491 -0.331 -8.477 1.00 93.00 96 SER A C 1
ATOM 765 O O . SER A 1 96 ? -2.813 -0.424 -9.499 1.00 93.00 96 SER A O 1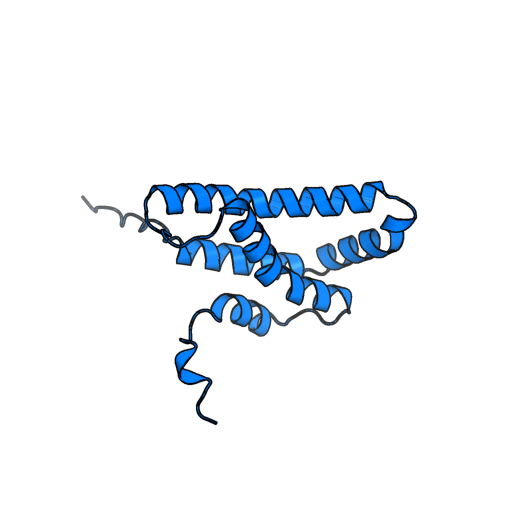
ATOM 767 N N . LEU A 1 97 ? -4.540 0.497 -8.409 1.00 92.38 97 LEU A N 1
ATOM 768 C CA . LEU A 1 97 ? -4.941 1.312 -9.563 1.00 92.38 97 LEU A CA 1
ATOM 769 C C . LEU A 1 97 ? -3.883 2.374 -9.944 1.00 92.38 97 LEU A C 1
ATOM 771 O O . LEU A 1 97 ? -3.513 2.414 -11.122 1.00 92.38 97 LEU A O 1
ATOM 775 N N . PRO A 1 98 ? -3.344 3.185 -9.006 1.00 92.44 98 PRO A N 1
ATOM 776 C CA . PRO A 1 98 ? -2.237 4.097 -9.303 1.00 92.44 98 PRO A CA 1
ATOM 777 C C . PRO A 1 98 ? -1.027 3.392 -9.929 1.00 92.44 98 PRO A C 1
ATOM 779 O O . PRO A 1 98 ? -0.501 3.854 -10.942 1.00 92.44 98 PRO A O 1
ATOM 782 N N . ARG A 1 99 ? -0.631 2.234 -9.380 1.00 93.69 99 ARG A N 1
ATOM 783 C CA . ARG A 1 99 ? 0.496 1.434 -9.881 1.00 93.69 99 ARG A CA 1
ATOM 784 C C . ARG A 1 99 ? 0.263 0.945 -11.308 1.00 93.69 99 ARG A C 1
ATOM 786 O O . ARG A 1 99 ? 1.136 1.125 -12.152 1.00 93.69 99 ARG A O 1
ATOM 793 N N . ILE A 1 100 ? -0.897 0.346 -11.592 1.00 94.00 100 ILE A N 1
ATOM 794 C CA . ILE A 1 100 ? -1.239 -0.167 -12.931 1.00 94.00 100 ILE A CA 1
ATOM 795 C C . ILE A 1 100 ? -1.200 0.967 -13.954 1.00 94.00 100 ILE A C 1
ATOM 797 O O . ILE A 1 100 ? -0.547 0.849 -14.987 1.00 94.00 100 ILE A O 1
ATOM 801 N N . ARG A 1 101 ? -1.834 2.100 -13.647 1.00 93.81 101 ARG A N 1
ATOM 802 C CA . ARG A 1 101 ? -1.841 3.268 -14.533 1.00 93.81 101 ARG A CA 1
ATOM 803 C C . ARG A 1 101 ? -0.438 3.807 -14.798 1.00 93.81 101 ARG A C 1
ATOM 805 O O . ARG A 1 101 ? -0.080 4.066 -15.946 1.00 93.81 101 ARG A O 1
ATOM 812 N N . ALA A 1 102 ? 0.393 3.894 -13.765 1.00 93.69 102 ALA A N 1
ATOM 813 C CA . ALA A 1 102 ? 1.771 4.333 -13.921 1.00 93.69 102 ALA A CA 1
ATOM 814 C C . ALA A 1 102 ? 2.625 3.344 -14.732 1.00 93.69 102 ALA A C 1
ATOM 816 O O . ALA A 1 102 ? 3.451 3.787 -15.531 1.00 93.69 102 ALA A O 1
ATOM 817 N N . LEU A 1 103 ? 2.404 2.029 -14.598 1.00 93.56 103 LEU A N 1
ATOM 818 C CA . LEU A 1 103 ? 3.041 0.983 -15.414 1.00 93.56 103 LEU A CA 1
ATOM 819 C C . LEU A 1 103 ? 2.651 1.074 -16.894 1.00 93.56 103 LEU A C 1
ATOM 821 O O . LEU A 1 103 ? 3.518 0.939 -17.760 1.00 93.56 103 LEU A O 1
ATOM 825 N N . LEU A 1 104 ? 1.387 1.384 -17.178 1.00 92.31 104 LEU A N 1
ATOM 826 C CA . LEU A 1 104 ? 0.870 1.584 -18.535 1.00 92.31 104 LEU A CA 1
ATOM 827 C C . LEU A 1 104 ? 1.323 2.907 -19.174 1.00 92.31 104 LEU A C 1
ATOM 829 O O . LEU A 1 104 ? 1.104 3.120 -20.358 1.00 92.31 104 LEU A O 1
ATOM 833 N N . GLY A 1 105 ? 1.994 3.783 -18.417 1.00 90.44 105 GLY A N 1
ATOM 834 C CA . GLY A 1 105 ? 2.437 5.089 -18.915 1.00 90.44 105 GLY A CA 1
ATOM 835 C C . GLY A 1 105 ? 1.351 6.166 -18.872 1.00 90.44 105 GLY A C 1
ATOM 836 O O . GLY A 1 105 ? 1.558 7.255 -19.396 1.00 90.44 105 GLY A O 1
ATOM 837 N N . GLU A 1 106 ? 0.237 5.895 -18.191 1.00 91.12 106 GLU A N 1
ATOM 838 C CA . GLU A 1 106 ? -0.900 6.803 -18.028 1.00 91.12 106 GLU A CA 1
ATOM 839 C C . GLU A 1 106 ? -1.125 7.156 -16.546 1.00 91.12 106 GLU A C 1
ATOM 841 O O . GLU A 1 106 ? -2.207 6.878 -16.007 1.00 91.12 106 GLU A O 1
ATOM 846 N N . PRO A 1 107 ? -0.120 7.726 -15.845 1.00 85.62 107 PRO A N 1
ATOM 847 C CA . PRO A 1 107 ? -0.221 8.001 -14.416 1.00 85.62 107 PRO A CA 1
ATOM 848 C C . PRO A 1 107 ? -1.441 8.873 -14.107 1.00 85.62 107 PRO A C 1
ATOM 850 O O . PRO A 1 107 ? -1.866 9.703 -14.915 1.00 85.62 107 PRO A O 1
ATOM 853 N N . MET A 1 108 ? -2.021 8.671 -12.926 1.00 82.81 108 MET A N 1
ATOM 854 C CA . MET A 1 108 ? -3.189 9.434 -12.502 1.00 82.81 108 MET A CA 1
ATOM 855 C C . MET A 1 108 ? -2.822 10.911 -12.324 1.00 82.81 108 MET A C 1
ATOM 857 O O . MET A 1 108 ? -1.731 11.271 -11.882 1.00 82.81 108 MET A O 1
ATOM 861 N N . SER A 1 109 ? -3.756 11.802 -12.643 1.00 79.31 109 SER A N 1
ATOM 862 C CA . SER A 1 109 ? -3.642 13.194 -12.226 1.00 79.31 109 SER A CA 1
ATOM 863 C C . SER A 1 109 ? -3.758 13.293 -10.701 1.00 79.31 109 SER A C 1
ATOM 865 O O . SER A 1 109 ? -4.478 12.525 -10.055 1.00 79.31 109 SER A O 1
ATOM 867 N N . ARG A 1 110 ? -3.158 14.335 -10.107 1.00 73.06 110 ARG A N 1
ATOM 868 C CA . ARG A 1 110 ? -3.310 14.626 -8.665 1.00 73.06 110 ARG A CA 1
ATOM 869 C C . ARG A 1 110 ? -4.775 14.677 -8.221 1.00 73.06 110 ARG A C 1
ATOM 871 O O . ARG A 1 110 ? -5.090 14.367 -7.074 1.00 73.06 110 ARG A O 1
ATOM 878 N N . ARG A 1 111 ? -5.686 15.105 -9.101 1.00 76.38 111 ARG A N 1
ATOM 879 C CA . ARG A 1 111 ? -7.125 15.161 -8.813 1.00 76.38 111 ARG A CA 1
ATOM 880 C C . ARG A 1 111 ? -7.725 13.761 -8.683 1.00 76.38 111 ARG A C 1
ATOM 882 O O . ARG A 1 111 ? -8.483 13.532 -7.745 1.00 76.38 111 ARG A O 1
ATOM 889 N N . GLU A 1 112 ? -7.381 12.848 -9.586 1.00 78.25 112 GLU A N 1
ATOM 890 C CA . GLU A 1 112 ? -7.838 11.454 -9.553 1.00 78.25 112 GLU A CA 1
ATOM 891 C C . GLU A 1 112 ? -7.277 10.713 -8.332 1.00 78.25 112 GLU A C 1
ATOM 893 O O . GLU A 1 112 ? -8.034 10.055 -7.619 1.00 78.25 112 GLU A O 1
ATOM 898 N N . SER A 1 113 ? -5.985 10.894 -8.035 1.00 73.38 113 SER A N 1
ATOM 899 C CA . SER A 1 113 ? -5.320 10.300 -6.864 1.00 73.38 113 SER A CA 1
ATOM 900 C C . SER A 1 113 ? -5.990 10.740 -5.550 1.00 73.38 113 SER A C 1
ATOM 902 O O . SER A 1 113 ? -6.406 9.919 -4.730 1.00 73.38 113 SER A O 1
ATOM 904 N N . ASN A 1 114 ? -6.258 12.043 -5.395 1.00 72.38 114 ASN A N 1
ATOM 905 C CA . ASN A 1 114 ? -6.986 12.566 -4.232 1.00 72.38 114 ASN A CA 1
ATOM 906 C C . ASN A 1 114 ? -8.443 12.073 -4.146 1.00 72.38 114 ASN A C 1
ATOM 908 O O . ASN A 1 114 ? -8.978 11.940 -3.042 1.00 72.38 114 ASN A O 1
ATOM 912 N N . ALA A 1 115 ? -9.108 11.841 -5.282 1.00 74.94 115 ALA A N 1
ATOM 913 C CA . ALA A 1 115 ? -10.487 11.359 -5.315 1.00 74.94 115 ALA A CA 1
ATOM 914 C C . ALA A 1 115 ? -10.597 9.902 -4.840 1.00 74.94 115 ALA A C 1
ATOM 916 O O . ALA A 1 115 ? -11.540 9.578 -4.114 1.00 74.94 115 ALA A O 1
ATOM 917 N N . LEU A 1 116 ? -9.617 9.057 -5.180 1.00 70.44 116 LEU A N 1
ATOM 918 C CA . LEU A 1 116 ? -9.541 7.664 -4.731 1.00 70.44 116 LEU A CA 1
ATOM 919 C C . LEU A 1 116 ? -9.524 7.590 -3.194 1.00 70.44 116 LEU A C 1
ATOM 921 O O . LEU A 1 116 ? -10.401 6.968 -2.590 1.00 70.44 116 LEU A O 1
ATOM 925 N N . SER A 1 117 ? -8.632 8.361 -2.561 1.00 67.00 117 SER A N 1
ATOM 926 C CA . SER A 1 117 ? -8.489 8.454 -1.097 1.00 67.00 117 SER A CA 1
ATOM 927 C C . SER A 1 117 ? -9.641 9.200 -0.401 1.00 67.00 117 SER A C 1
ATOM 929 O O . SER A 1 117 ? -9.753 9.198 0.829 1.00 67.00 117 SER A O 1
ATOM 931 N N . ALA A 1 118 ? -10.508 9.875 -1.163 1.00 64.69 118 ALA A N 1
ATOM 932 C CA . ALA A 1 118 ? -11.673 10.599 -0.655 1.00 64.69 118 ALA A CA 1
ATOM 933 C C . ALA A 1 118 ? -13.001 9.842 -0.830 1.00 64.69 118 ALA A C 1
ATOM 935 O O . ALA A 1 118 ? -14.010 10.283 -0.270 1.00 64.69 118 ALA A O 1
ATOM 936 N N . SER A 1 119 ? -13.026 8.732 -1.580 1.00 55.03 119 SER A N 1
ATOM 937 C CA . SER A 1 119 ? -14.265 8.071 -2.018 1.00 55.03 119 SER A CA 1
ATOM 938 C C . SER A 1 119 ? -15.098 7.420 -0.899 1.00 55.03 119 SER A C 1
ATOM 940 O O . SER A 1 119 ? -16.281 7.153 -1.110 1.00 55.03 119 SER A O 1
ATOM 942 N N . CYS A 1 120 ? -14.591 7.336 0.337 1.00 49.03 120 CYS A N 1
ATOM 943 C CA . CYS A 1 120 ? -15.362 6.975 1.541 1.00 49.03 120 CYS A CA 1
ATOM 944 C C . CYS A 1 120 ? -16.384 8.054 1.994 1.00 49.03 120 CYS A C 1
ATOM 946 O O . CYS A 1 120 ? -16.610 8.238 3.191 1.00 49.03 120 CYS A O 1
ATOM 948 N N . ARG A 1 121 ? -16.968 8.830 1.068 1.00 44.62 121 ARG A N 1
ATOM 949 C CA . ARG A 1 121 ? -17.906 9.937 1.353 1.00 44.62 121 ARG A CA 1
ATOM 950 C C . ARG A 1 121 ? -19.370 9.659 1.014 1.00 44.62 121 ARG A C 1
ATOM 952 O O . ARG A 1 121 ? -20.199 10.495 1.357 1.00 44.62 121 ARG A O 1
ATOM 959 N N . ARG A 1 122 ? -19.725 8.547 0.361 1.00 42.91 122 ARG A N 1
ATOM 960 C CA . ARG A 1 122 ? -21.133 8.264 0.023 1.00 42.91 122 ARG A CA 1
ATOM 961 C C . ARG A 1 122 ? -21.589 6.922 0.596 1.00 42.91 122 ARG A C 1
ATOM 963 O O . ARG A 1 122 ? -20.977 5.912 0.257 1.00 42.91 122 ARG A O 1
ATOM 970 N N . PRO A 1 123 ? -22.659 6.890 1.413 1.00 40.16 123 PRO A N 1
ATOM 971 C CA . PRO A 1 123 ? -23.320 5.640 1.755 1.00 40.16 123 PRO A CA 1
ATOM 972 C C . PRO A 1 123 ? -23.781 4.939 0.470 1.00 40.16 123 PRO A C 1
ATOM 974 O O . PRO A 1 123 ? -24.337 5.575 -0.430 1.00 40.16 123 PRO A O 1
ATOM 977 N N . LEU A 1 124 ? -23.564 3.625 0.391 1.00 50.06 124 LEU A N 1
ATOM 978 C CA . LEU A 1 124 ? -23.996 2.769 -0.724 1.00 50.06 124 LEU A CA 1
ATOM 979 C C . LEU A 1 12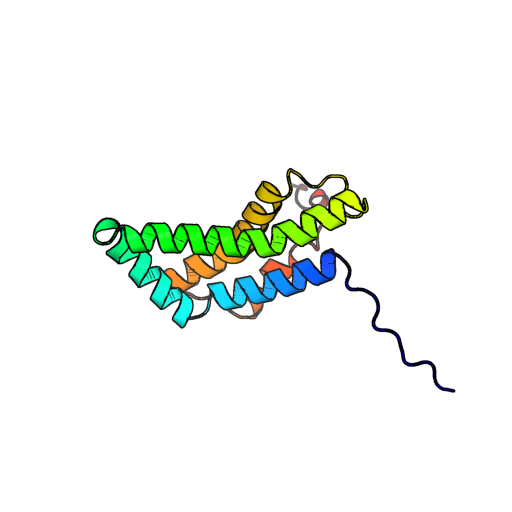4 ? -25.517 2.823 -0.976 1.00 50.06 124 LEU A C 1
ATOM 981 O O . LEU A 1 124 ? -25.961 2.507 -2.076 1.00 50.06 124 LEU A O 1
ATOM 985 N N . SER A 1 125 ? -26.308 3.310 -0.014 1.00 51.25 125 SER A N 1
ATOM 986 C CA . SER A 1 125 ? -27.768 3.439 -0.112 1.00 51.25 125 SER A CA 1
ATOM 987 C C . SER A 1 125 ? -28.270 4.435 -1.166 1.00 51.25 125 SER A C 1
ATOM 989 O O . SER A 1 125 ? -29.463 4.454 -1.454 1.00 51.25 125 SER A O 1
ATOM 991 N N . GLN A 1 126 ? -27.402 5.253 -1.773 1.00 46.25 126 GLN A N 1
ATOM 992 C CA . GLN A 1 126 ? -27.800 6.210 -2.819 1.00 46.25 126 GLN A CA 1
ATOM 993 C C . GLN A 1 126 ? -27.464 5.770 -4.256 1.00 46.25 126 GLN A C 1
ATOM 995 O O . GLN A 1 126 ? -27.728 6.532 -5.182 1.00 46.25 126 GLN A O 1
ATOM 1000 N N . ARG A 1 127 ? -26.887 4.577 -4.477 1.00 49.94 127 ARG A N 1
ATOM 1001 C CA . ARG A 1 127 ? -26.511 4.110 -5.833 1.00 49.94 127 ARG A CA 1
ATOM 1002 C 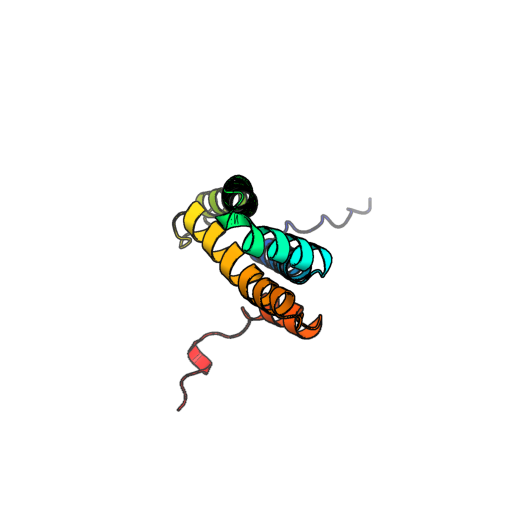C . ARG A 1 127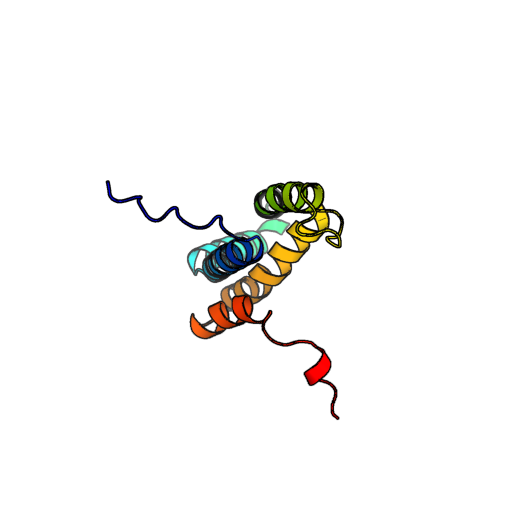 ? -27.509 3.160 -6.505 1.00 49.94 127 ARG A C 1
ATOM 1004 O O . ARG A 1 127 ? -27.337 2.885 -7.684 1.00 49.94 127 ARG A O 1
ATOM 1011 N N . LEU A 1 128 ? -28.546 2.698 -5.808 1.00 43.00 128 LEU A N 1
ATOM 1012 C CA . LEU A 1 128 ? -29.560 1.782 -6.353 1.00 43.00 128 LEU A CA 1
ATOM 1013 C C . LEU A 1 128 ? -30.948 2.436 -6.353 1.00 43.00 128 LEU A C 1
ATOM 1015 O O . LEU A 1 128 ? -31.860 2.009 -5.653 1.00 43.00 128 LEU A O 1
ATOM 1019 N N . ARG A 1 129 ? -31.093 3.512 -7.130 1.00 45.28 129 ARG A N 1
ATOM 1020 C CA . ARG A 1 129 ? -32.380 3.857 -7.746 1.00 45.28 129 ARG A CA 1
ATOM 1021 C C . ARG A 1 129 ? -32.185 3.785 -9.253 1.00 45.28 129 ARG A C 1
ATOM 1023 O O . ARG A 1 129 ? -31.881 4.793 -9.885 1.00 45.28 129 ARG A O 1
ATOM 1030 N N . LEU A 1 130 ? -32.263 2.567 -9.769 1.00 45.12 130 LEU A N 1
ATOM 1031 C CA . LEU A 1 130 ? -32.657 2.274 -11.139 1.00 45.12 130 LEU A CA 1
ATOM 1032 C C . LEU A 1 130 ? -33.896 1.391 -11.035 1.00 45.12 130 LEU A C 1
ATOM 1034 O O . LEU A 1 130 ? -33.867 0.497 -10.158 1.00 45.12 130 LEU A O 1
#

Secondary structure (DSSP, 8-state):
-----PPPPPPHHHHHHHHHHHHHHHHH-HHHHHHHHHHHHHTTT-HHHHHHHHHHHHHHHHHHHHHHHHHHHTTSSTT---HHHHHHHHHHHHHHHHHHHHHTT-PPPHHHHHHHTT-TTS-GGGS---

pLDDT: mean 84.54, std 17.42, range [36.41, 98.0]

Foldseek 3Di:
DDDPDDDPPQAPLNVLLVLLLVQLCCLLDLVVLVLVLVLVVCCVVVVVSVVVVVVVLLVQLVVQLVVQVVCCVVVVCVPQDNSSVSSSVSSCQRRVVQNVCSNVVNHDDSVVSSCSSVVVPDDPVPPPPD